Protein AF-A0AAV0T1F2-F1 (afdb_monomer_lite)

pLDDT: mean 70.3, std 18.31, range [29.25, 91.56]

Structure (mmCIF, N/CA/C/O backbone):
data_AF-A0AAV0T1F2-F1
#
_entry.id   AF-A0AAV0T1F2-F1
#
loop_
_atom_site.group_PDB
_atom_site.id
_atom_site.type_symbol
_atom_site.label_atom_id
_atom_site.label_alt_id
_atom_site.label_comp_id
_atom_site.label_asym_id
_atom_site.label_entity_id
_atom_site.label_seq_id
_atom_site.pdbx_PDB_ins_code
_atom_site.Cartn_x
_atom_site.Cartn_y
_atom_site.Cartn_z
_atom_site.occupancy
_atom_site.B_iso_or_equiv
_atom_site.auth_seq_id
_atom_site.auth_comp_id
_atom_site.auth_asym_id
_atom_site.auth_atom_id
_atom_site.pdbx_PDB_model_num
ATOM 1 N N . MET A 1 1 ? -21.526 0.957 4.412 1.00 55.22 1 MET A N 1
ATOM 2 C CA . MET A 1 1 ? -20.077 1.252 4.482 1.00 55.22 1 MET A CA 1
ATOM 3 C C . MET A 1 1 ? -19.274 0.129 3.815 1.00 55.22 1 MET A C 1
ATOM 5 O O . MET A 1 1 ? -18.728 -0.719 4.506 1.00 55.22 1 MET A O 1
ATOM 9 N N . LYS A 1 2 ? -19.282 0.021 2.478 1.00 59.75 2 LYS A N 1
ATOM 10 C CA . LYS A 1 2 ? -18.373 -0.882 1.730 1.00 59.75 2 LYS A CA 1
ATOM 11 C C . LYS A 1 2 ? -17.205 -0.137 1.063 1.00 59.75 2 LYS A C 1
ATOM 13 O O . LYS A 1 2 ? -16.173 -0.737 0.809 1.00 59.75 2 LYS A O 1
ATOM 18 N N . ARG A 1 3 ? -17.336 1.191 0.946 1.00 77.19 3 ARG A N 1
ATOM 19 C CA . ARG A 1 3 ? -16.407 2.074 0.235 1.00 77.19 3 ARG A CA 1
ATOM 20 C C . ARG A 1 3 ? -14.944 1.951 0.659 1.00 77.19 3 ARG A C 1
ATOM 22 O O . ARG A 1 3 ? -14.105 1.937 -0.216 1.00 77.19 3 ARG A O 1
ATOM 29 N N . VAL A 1 4 ? -14.627 1.851 1.955 1.00 84.38 4 VAL A N 1
ATOM 30 C CA . VAL A 1 4 ? -13.216 1.817 2.403 1.00 84.38 4 VAL A CA 1
ATOM 31 C C . VAL A 1 4 ? -12.512 0.526 1.991 1.00 84.38 4 VAL A C 1
ATOM 33 O O . VAL A 1 4 ? -11.367 0.573 1.574 1.00 84.38 4 VAL A O 1
ATOM 36 N N . ILE A 1 5 ? -13.188 -0.620 2.097 1.00 86.00 5 ILE A N 1
ATOM 37 C CA . ILE A 1 5 ? -12.579 -1.9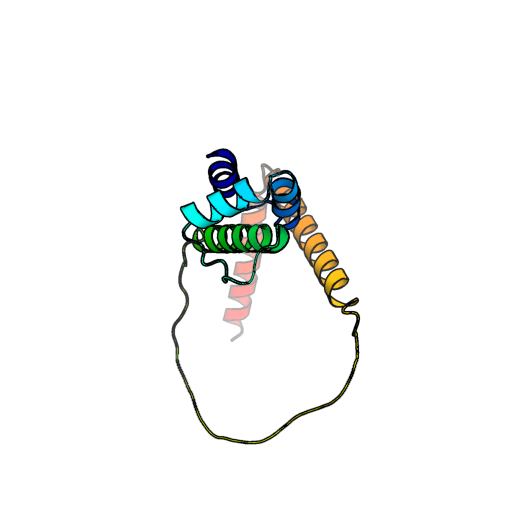21 1.784 1.00 86.00 5 ILE A CA 1
ATOM 38 C C . ILE A 1 5 ? -12.396 -2.054 0.276 1.00 86.00 5 ILE A C 1
ATOM 40 O O . ILE A 1 5 ? -11.291 -2.324 -0.170 1.00 86.00 5 ILE A O 1
ATOM 44 N N . GLU A 1 6 ? -13.455 -1.768 -0.488 1.00 86.00 6 GLU A N 1
ATOM 45 C CA . GLU A 1 6 ? -13.409 -1.754 -1.956 1.00 86.00 6 GLU A CA 1
ATOM 46 C C . GLU A 1 6 ? -12.335 -0.786 -2.459 1.00 86.00 6 GLU A C 1
ATOM 48 O O . GLU A 1 6 ? -11.617 -1.096 -3.399 1.00 86.00 6 GLU A O 1
ATOM 53 N N . PHE A 1 7 ? -12.188 0.368 -1.805 1.00 86.88 7 PHE A N 1
ATOM 54 C CA . PHE A 1 7 ? -11.160 1.343 -2.136 1.00 86.88 7 PHE A CA 1
ATOM 55 C C . PHE A 1 7 ? -9.747 0.822 -1.862 1.00 86.88 7 PHE A C 1
ATOM 57 O O . PHE A 1 7 ? -8.894 0.969 -2.723 1.00 86.88 7 PHE A O 1
ATOM 64 N N . VAL A 1 8 ? -9.499 0.201 -0.703 1.00 86.81 8 VAL A N 1
ATOM 65 C CA . VAL A 1 8 ? -8.184 -0.372 -0.370 1.00 86.81 8 VAL A CA 1
ATOM 66 C C . VAL A 1 8 ? -7.833 -1.528 -1.314 1.00 86.81 8 VAL A C 1
ATOM 68 O O . VAL A 1 8 ? -6.699 -1.607 -1.762 1.00 86.81 8 VAL A O 1
ATOM 71 N N . GLU A 1 9 ? -8.789 -2.393 -1.658 1.00 84.75 9 GLU A N 1
ATOM 72 C CA . GLU A 1 9 ? -8.572 -3.517 -2.584 1.00 84.75 9 GLU A CA 1
ATOM 73 C C . GLU A 1 9 ? -8.399 -3.070 -4.045 1.00 84.75 9 GLU A C 1
ATOM 75 O O . GLU A 1 9 ? -7.627 -3.675 -4.782 1.00 84.75 9 GLU A O 1
ATOM 80 N N . ALA A 1 10 ? -9.096 -2.011 -4.467 1.00 85.56 10 ALA A N 1
ATOM 81 C CA . ALA A 1 10 ? -8.975 -1.442 -5.810 1.00 85.56 10 ALA A CA 1
ATOM 82 C C . ALA A 1 10 ? -7.811 -0.446 -5.949 1.00 85.56 10 ALA A C 1
ATOM 84 O O . ALA A 1 10 ? -7.585 0.076 -7.043 1.00 85.56 10 ALA A O 1
ATOM 85 N N . PHE A 1 11 ? -7.100 -0.137 -4.859 1.00 84.44 11 PHE A N 1
ATOM 86 C CA . PHE A 1 11 ? -6.020 0.840 -4.886 1.00 84.44 11 PHE A CA 1
ATOM 87 C C . PHE A 1 11 ? -4.797 0.257 -5.612 1.00 84.44 11 PHE A C 1
ATOM 89 O O . PHE A 1 11 ? -4.328 -0.819 -5.224 1.00 84.44 11 PHE A O 1
ATOM 96 N N . PRO A 1 12 ? -4.269 0.943 -6.643 1.00 80.69 12 PRO A N 1
ATOM 97 C CA . PRO A 1 12 ? -3.245 0.384 -7.519 1.00 80.69 12 PRO A CA 1
ATOM 98 C C . PRO A 1 12 ? -1.955 0.072 -6.751 1.00 80.69 12 PRO A C 1
ATOM 100 O O . PRO A 1 12 ? -1.502 0.925 -5.988 1.00 80.69 12 PRO A O 1
ATOM 103 N N . PRO A 1 13 ? -1.338 -1.106 -6.959 1.00 76.94 13 PRO A N 1
ATOM 104 C CA . PRO A 1 13 ? -0.163 -1.545 -6.208 1.00 76.94 13 PRO A CA 1
ATOM 105 C C . PRO A 1 13 ? 1.086 -0.698 -6.487 1.00 76.94 13 PRO A C 1
ATOM 107 O O . PRO A 1 13 ? 1.991 -0.683 -5.656 1.00 76.94 13 PRO A O 1
ATOM 110 N N . GLU A 1 14 ? 1.139 0.024 -7.615 1.00 74.38 14 GLU A N 1
ATOM 111 C CA . GLU A 1 14 ? 2.209 0.9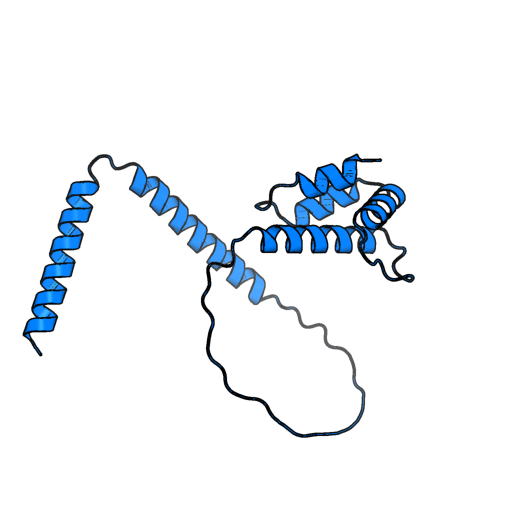87 -7.911 1.00 74.38 14 GLU A CA 1
ATOM 112 C C . GLU A 1 14 ? 2.092 2.309 -7.138 1.00 74.38 14 GLU A C 1
ATOM 114 O O . GLU A 1 14 ? 3.024 3.113 -7.167 1.00 74.38 14 GLU A O 1
ATOM 119 N N . ALA A 1 15 ? 0.957 2.583 -6.490 1.00 80.25 15 ALA A N 1
ATOM 120 C CA . ALA A 1 15 ? 0.754 3.848 -5.797 1.00 80.25 15 ALA A CA 1
ATOM 121 C C . ALA A 1 15 ? 1.459 3.904 -4.435 1.00 80.25 15 ALA A C 1
ATOM 123 O O . ALA A 1 15 ? 1.757 2.895 -3.802 1.00 80.25 15 ALA A O 1
ATOM 124 N N . ASP A 1 16 ? 1.699 5.121 -3.950 1.00 84.44 16 ASP A N 1
ATOM 125 C CA . ASP A 1 16 ? 2.396 5.326 -2.688 1.00 84.44 16 ASP A CA 1
ATOM 126 C C . ASP A 1 16 ? 1.503 5.061 -1.471 1.00 84.44 16 ASP A C 1
ATOM 128 O O . ASP A 1 16 ? 0.371 5.544 -1.362 1.00 84.44 16 ASP A O 1
ATOM 132 N N . ALA A 1 17 ? 2.082 4.414 -0.457 1.00 86.44 17 ALA A N 1
ATOM 133 C CA . ALA A 1 17 ? 1.467 4.268 0.863 1.00 86.44 17 ALA A CA 1
ATOM 134 C C . ALA A 1 17 ? 1.111 5.628 1.504 1.00 86.44 17 ALA A C 1
ATOM 136 O O . ALA A 1 17 ? 0.194 5.721 2.323 1.00 86.44 17 ALA A O 1
ATOM 137 N N . ILE A 1 18 ? 1.831 6.692 1.129 1.00 87.56 18 ILE A N 1
ATOM 138 C CA . ILE A 1 18 ? 1.568 8.069 1.563 1.00 87.56 18 ILE A CA 1
ATOM 139 C C . ILE A 1 18 ? 0.243 8.574 0.983 1.00 87.56 18 ILE A C 1
ATOM 141 O O . ILE A 1 18 ? -0.555 9.161 1.716 1.00 87.56 18 ILE A O 1
ATOM 145 N N . GLU A 1 19 ? -0.019 8.303 -0.295 1.00 89.31 19 GLU A N 1
ATOM 146 C CA . GLU A 1 19 ? -1.264 8.693 -0.958 1.00 89.31 19 GLU A CA 1
ATOM 147 C C . GLU A 1 19 ? -2.442 7.902 -0.382 1.00 89.31 19 GLU A C 1
ATOM 149 O O . GLU A 1 19 ? -3.447 8.486 0.027 1.00 89.31 19 GLU A O 1
ATOM 154 N N . LEU A 1 20 ? -2.278 6.586 -0.203 1.00 88.94 20 LEU A N 1
ATOM 155 C CA . LEU A 1 20 ? -3.283 5.746 0.452 1.00 88.94 20 LEU A CA 1
ATOM 156 C C . LEU A 1 20 ? -3.619 6.262 1.860 1.00 88.94 20 LEU A C 1
ATOM 158 O O . LEU A 1 20 ? -4.788 6.368 2.231 1.00 88.94 20 LEU A O 1
ATOM 162 N N . LYS A 1 21 ? -2.607 6.658 2.642 1.00 91.56 21 LYS A N 1
ATOM 163 C CA . LYS A 1 21 ? -2.800 7.285 3.958 1.00 91.56 21 LYS A CA 1
ATOM 164 C C . LYS A 1 21 ? -3.605 8.575 3.863 1.00 91.56 21 LYS A C 1
ATOM 166 O O . LYS A 1 21 ? -4.488 8.799 4.694 1.00 91.56 21 LYS A O 1
ATOM 171 N N . HIS A 1 22 ? -3.283 9.428 2.893 1.00 90.12 22 HIS A N 1
ATOM 172 C CA . HIS A 1 22 ? -3.970 10.695 2.692 1.00 90.12 22 HIS A CA 1
ATOM 173 C C . HIS A 1 22 ? -5.451 10.462 2.378 1.00 90.12 22 HIS A C 1
ATOM 175 O O . HIS A 1 22 ? -6.318 11.044 3.030 1.00 90.12 22 HIS A O 1
ATOM 181 N N . GLN A 1 23 ? -5.760 9.516 1.493 1.00 89.69 23 GLN A N 1
ATOM 182 C CA . GLN A 1 23 ? -7.141 9.183 1.146 1.00 89.69 23 GLN A CA 1
ATOM 183 C C . GLN A 1 23 ? -7.889 8.498 2.299 1.00 89.69 23 GLN A C 1
ATOM 185 O O . GLN A 1 23 ? -9.027 8.859 2.600 1.00 89.69 23 GLN A O 1
ATOM 190 N N . LEU A 1 24 ? -7.237 7.602 3.049 1.00 90.00 24 LEU A N 1
ATOM 191 C CA . LEU A 1 24 ? -7.806 7.018 4.270 1.00 90.00 24 LEU A CA 1
ATOM 192 C C . LEU A 1 24 ? -8.070 8.070 5.360 1.00 90.00 24 LEU A C 1
ATOM 194 O O . LEU A 1 24 ? -8.987 7.919 6.171 1.00 90.00 24 LEU A O 1
ATOM 198 N N . SER A 1 25 ? -7.318 9.174 5.361 1.00 89.81 25 SER A N 1
ATOM 199 C CA . SER A 1 25 ? -7.552 10.293 6.272 1.00 89.81 25 SER A CA 1
ATOM 200 C C . SER A 1 25 ? -8.847 11.060 5.975 1.00 89.81 25 SER A C 1
ATOM 202 O O . SER A 1 25 ? -9.370 11.704 6.884 1.00 89.81 25 SER A O 1
ATOM 204 N N . ALA A 1 26 ? -9.427 10.936 4.777 1.00 90.25 26 ALA A N 1
ATOM 205 C CA . ALA A 1 26 ? -10.728 11.525 4.456 1.00 90.25 26 ALA A CA 1
ATOM 206 C C . ALA A 1 26 ? -11.906 10.757 5.093 1.00 90.25 26 ALA A C 1
ATOM 208 O O . ALA A 1 26 ? -12.983 11.320 5.285 1.00 90.25 26 ALA A O 1
ATOM 209 N N . PHE A 1 27 ? -11.711 9.489 5.471 1.00 89.56 27 PHE A N 1
ATOM 210 C CA . PHE A 1 27 ? -12.764 8.661 6.063 1.00 89.56 27 PHE A CA 1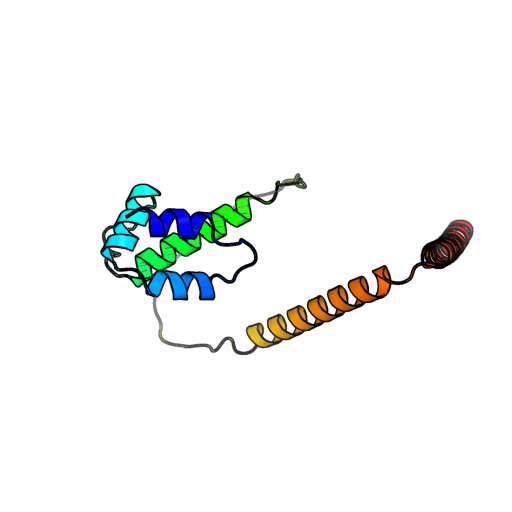
ATOM 211 C C . PHE A 1 27 ? -12.926 8.888 7.567 1.00 89.56 27 PHE A C 1
ATOM 213 O O . PHE A 1 27 ? -12.013 9.332 8.276 1.00 89.56 27 PHE A O 1
ATOM 220 N N . THR A 1 28 ? -14.115 8.580 8.086 1.00 90.50 28 THR A N 1
ATOM 221 C CA . THR A 1 28 ? -14.367 8.670 9.526 1.00 90.50 28 THR A CA 1
ATOM 222 C C . THR A 1 28 ? -13.668 7.531 10.265 1.00 90.50 28 THR A C 1
ATOM 224 O O . THR A 1 28 ? -13.378 6.473 9.707 1.00 90.50 28 THR A O 1
ATOM 227 N N . ARG A 1 29 ? -13.396 7.731 11.558 1.00 88.88 29 ARG A N 1
ATOM 228 C CA . ARG A 1 29 ? -12.829 6.671 12.402 1.00 88.88 29 ARG A CA 1
ATOM 229 C C . ARG A 1 29 ? -13.723 5.426 12.409 1.00 88.88 29 ARG A C 1
ATOM 231 O O . ARG A 1 29 ? -13.204 4.316 12.399 1.00 88.88 29 ARG A O 1
ATOM 238 N N . ASP A 1 30 ? -15.041 5.605 12.424 1.00 87.75 30 ASP A N 1
ATOM 239 C CA . ASP A 1 30 ? -15.997 4.498 12.450 1.00 87.75 30 ASP A CA 1
ATOM 240 C C . ASP A 1 30 ? -16.003 3.710 11.135 1.00 87.75 30 ASP A C 1
ATOM 242 O O . ASP A 1 30 ? -16.032 2.480 11.174 1.00 87.75 30 ASP A O 1
ATOM 246 N N . ASP A 1 31 ? -15.852 4.383 9.987 1.00 89.69 31 ASP A N 1
ATOM 247 C CA . ASP A 1 31 ? -15.665 3.712 8.694 1.00 89.69 31 ASP A CA 1
ATOM 248 C C . ASP A 1 31 ? -14.379 2.872 8.674 1.00 89.69 31 ASP A C 1
ATOM 250 O O . ASP A 1 31 ? -14.392 1.720 8.239 1.00 89.69 31 ASP A O 1
ATOM 254 N N . LEU A 1 32 ? -13.275 3.427 9.187 1.00 89.75 32 LEU A N 1
ATOM 255 C CA . LEU A 1 32 ? -11.982 2.739 9.262 1.00 89.75 32 LEU A CA 1
ATOM 256 C C . LEU A 1 32 ? -12.038 1.540 10.220 1.00 89.75 32 LEU A C 1
ATOM 258 O O . LEU A 1 32 ? -11.571 0.454 9.887 1.00 89.75 32 LEU A O 1
ATOM 262 N N . ARG A 1 33 ? -12.681 1.691 11.384 1.00 88.38 33 ARG A N 1
ATOM 263 C CA . ARG A 1 33 ? -12.895 0.595 12.339 1.00 88.38 33 ARG A CA 1
ATOM 264 C C . ARG A 1 33 ? -13.763 -0.511 11.741 1.00 88.38 33 ARG A C 1
ATOM 266 O O . ARG A 1 33 ? -13.456 -1.693 11.917 1.00 88.38 33 ARG A O 1
ATOM 273 N N . ALA A 1 34 ? -14.834 -0.146 11.035 1.00 87.94 34 ALA A N 1
ATOM 274 C CA . ALA A 1 34 ? -15.695 -1.098 10.342 1.00 87.94 34 ALA A CA 1
ATOM 275 C C . ALA A 1 34 ? -14.930 -1.844 9.237 1.00 87.94 34 ALA A C 1
ATOM 277 O O . ALA A 1 34 ? -15.123 -3.050 9.075 1.00 87.94 34 ALA A O 1
ATOM 278 N N . ALA A 1 35 ? -14.034 -1.155 8.523 1.00 89.31 35 ALA A N 1
ATOM 279 C CA . ALA A 1 35 ? -13.154 -1.763 7.531 1.00 89.31 35 ALA A CA 1
ATOM 280 C C . ALA A 1 35 ? -12.189 -2.774 8.166 1.00 89.31 35 ALA A C 1
ATOM 282 O O . ALA A 1 35 ? -12.190 -3.936 7.761 1.00 89.31 35 ALA A O 1
ATOM 283 N N . CYS A 1 36 ? -11.458 -2.389 9.220 1.00 88.06 36 CYS A N 1
ATOM 284 C CA . CYS A 1 36 ? -10.553 -3.298 9.933 1.00 88.06 36 CYS A CA 1
ATOM 285 C C . CYS A 1 36 ? -11.283 -4.528 10.491 1.00 88.06 36 CYS A C 1
ATOM 287 O O . CYS A 1 36 ? -10.786 -5.646 10.380 1.00 88.06 36 CYS A O 1
ATOM 289 N N . SER A 1 37 ? -12.488 -4.336 11.040 1.00 87.06 37 SER A N 1
ATOM 290 C CA . SER A 1 37 ? -13.300 -5.431 11.591 1.00 87.06 37 SER A CA 1
ATOM 291 C C . SER A 1 37 ? -13.719 -6.436 10.515 1.00 87.06 37 SER A C 1
ATOM 293 O O . SER A 1 37 ? -13.730 -7.641 10.754 1.00 87.06 37 SER A O 1
ATOM 295 N N . ARG A 1 38 ? -14.052 -5.957 9.311 1.00 86.75 38 ARG A N 1
ATOM 296 C CA . ARG A 1 38 ? -14.446 -6.810 8.180 1.00 86.75 38 ARG A CA 1
ATOM 297 C C . ARG A 1 38 ? -13.269 -7.532 7.540 1.00 86.75 38 ARG A C 1
ATOM 299 O O . ARG A 1 38 ? -13.413 -8.695 7.183 1.00 86.75 38 ARG A O 1
ATOM 306 N N . LEU A 1 39 ? -12.120 -6.866 7.457 1.00 84.81 39 LEU A N 1
ATOM 307 C CA . LEU A 1 39 ? -10.859 -7.456 7.007 1.00 84.81 39 LEU A CA 1
ATOM 308 C C . LEU A 1 39 ? -10.223 -8.378 8.065 1.00 84.81 39 LEU A C 1
ATOM 310 O O . LEU A 1 39 ? -9.165 -8.947 7.823 1.00 84.81 39 LEU A O 1
ATOM 314 N N . LYS A 1 40 ? -10.867 -8.544 9.234 1.00 83.25 40 LYS A N 1
ATOM 315 C CA . LYS A 1 40 ? -10.376 -9.334 10.375 1.00 83.25 40 LYS A CA 1
ATOM 316 C C . LYS A 1 40 ? -8.950 -8.949 10.793 1.00 83.25 40 LYS A C 1
ATOM 318 O O . LYS A 1 40 ? -8.170 -9.797 11.220 1.00 83.25 40 LYS A O 1
ATOM 323 N N . LEU A 1 41 ? -8.614 -7.665 10.678 1.00 83.06 41 LEU A N 1
ATOM 324 C CA . LEU A 1 41 ? -7.317 -7.144 11.093 1.00 83.06 41 LEU A CA 1
ATOM 325 C C . LEU A 1 41 ? -7.318 -6.975 12.613 1.00 83.06 41 LEU A C 1
ATOM 327 O O . LEU A 1 41 ? -8.183 -6.291 13.165 1.00 83.06 41 LEU A O 1
ATOM 331 N N . SER A 1 42 ? -6.350 -7.593 13.288 1.00 72.88 42 SER A N 1
ATOM 332 C CA . SER A 1 42 ? -6.194 -7.482 14.740 1.00 72.88 42 SER A CA 1
ATOM 333 C C . SER A 1 42 ? -5.696 -6.090 15.112 1.00 72.88 42 SER A C 1
ATOM 335 O O . SER A 1 42 ? -4.496 -5.835 15.186 1.00 72.88 42 SER A O 1
ATOM 337 N N . VAL A 1 43 ? -6.629 -5.179 15.364 1.00 71.56 43 VAL A N 1
ATOM 338 C CA . VAL A 1 43 ? -6.330 -3.899 16.006 1.00 71.56 43 VAL A CA 1
ATOM 339 C C . VAL A 1 43 ? -6.224 -4.167 17.505 1.00 71.56 43 VAL A C 1
ATOM 341 O O . VAL A 1 43 ? -7.170 -4.674 18.107 1.00 71.56 43 VAL A O 1
ATOM 344 N N . ARG A 1 44 ? -5.065 -3.881 18.113 1.00 71.00 44 ARG A N 1
ATOM 345 C CA . ARG A 1 44 ? -4.879 -4.060 19.564 1.00 71.00 44 ARG A CA 1
ATOM 346 C C . ARG A 1 44 ? -5.921 -3.231 20.323 1.00 71.00 44 ARG A C 1
ATOM 348 O O . ARG A 1 44 ? -6.182 -2.093 19.951 1.00 71.00 44 ARG A O 1
ATOM 355 N N . ASP A 1 45 ? -6.445 -3.748 21.433 1.00 59.91 45 ASP A N 1
ATOM 356 C CA . ASP A 1 45 ? -7.538 -3.129 22.216 1.00 59.91 45 ASP A CA 1
ATOM 357 C C . ASP A 1 45 ? -7.212 -1.721 22.791 1.00 59.91 45 ASP A C 1
ATOM 359 O O . ASP A 1 45 ? -8.086 -0.976 23.239 1.00 59.91 45 ASP A O 1
ATOM 363 N N . GLY A 1 46 ? -5.943 -1.302 22.728 1.00 65.38 46 GLY A N 1
ATOM 364 C CA . GLY A 1 46 ? -5.483 0.053 23.066 1.00 65.38 46 GLY A CA 1
ATOM 365 C C . GLY A 1 46 ? -5.420 1.041 21.892 1.00 65.38 46 GLY A C 1
ATOM 366 O O . GLY A 1 46 ? -5.295 2.244 22.116 1.00 65.38 46 GLY A O 1
ATOM 367 N N . GLN A 1 47 ? -5.524 0.573 20.647 1.00 65.56 47 GLN A N 1
ATOM 368 C CA . GLN A 1 47 ? -5.411 1.389 19.438 1.00 65.56 47 GLN A CA 1
ATOM 369 C C . GLN A 1 47 ? -6.775 1.961 19.044 1.00 65.56 47 GLN A C 1
ATOM 371 O O . GLN A 1 47 ? -7.519 1.414 18.233 1.00 65.56 47 GLN A O 1
ATOM 376 N N . LYS A 1 48 ? -7.125 3.079 19.684 1.00 75.19 48 LYS A N 1
ATOM 377 C CA . LYS A 1 48 ? -8.413 3.776 19.505 1.00 75.19 48 LYS A CA 1
ATOM 378 C C . LYS A 1 48 ? -8.311 4.957 18.541 1.00 75.19 48 LYS A C 1
ATOM 380 O O . LYS A 1 48 ? -9.321 5.611 18.257 1.00 75.19 48 LYS A O 1
ATOM 385 N N . ASN A 1 49 ? -7.103 5.254 18.066 1.00 85.81 49 ASN A N 1
ATOM 386 C CA . ASN A 1 49 ? -6.846 6.436 17.266 1.00 85.81 49 ASN A CA 1
ATOM 387 C C . ASN A 1 49 ? -7.098 6.143 15.796 1.00 85.81 49 ASN A C 1
ATOM 389 O O . ASN A 1 49 ? -6.796 5.069 15.283 1.00 85.81 49 ASN A O 1
ATOM 393 N N . LYS A 1 50 ? -7.599 7.154 15.089 1.00 88.12 50 LYS A N 1
ATOM 394 C CA . LYS A 1 50 ? -7.806 7.092 13.642 1.00 88.12 50 LYS A CA 1
ATOM 395 C C . LYS A 1 50 ? -6.529 6.669 12.904 1.00 88.12 50 LYS A C 1
ATOM 397 O O . LYS A 1 50 ? -6.589 5.818 12.026 1.00 88.12 50 LYS A O 1
ATOM 402 N N . SER A 1 51 ? -5.383 7.213 13.310 1.00 87.75 51 SER A N 1
ATOM 403 C CA . SER A 1 51 ? -4.075 6.908 12.726 1.00 87.75 51 SER A CA 1
ATOM 404 C C . SER A 1 51 ? -3.676 5.438 12.855 1.00 87.75 51 SER A C 1
ATOM 406 O O . SER A 1 51 ? -3.064 4.911 11.933 1.00 87.75 51 SER A O 1
ATOM 408 N N . ASP A 1 52 ? -4.050 4.771 13.951 1.00 89.00 52 ASP A N 1
ATOM 409 C CA . ASP A 1 52 ? -3.756 3.349 14.146 1.00 89.00 52 ASP A CA 1
ATOM 410 C C . ASP A 1 52 ? -4.531 2.489 13.142 1.00 89.00 52 ASP A C 1
ATOM 412 O O . ASP A 1 52 ? -3.955 1.621 12.490 1.00 89.00 52 ASP A O 1
ATOM 416 N N . PHE A 1 53 ? -5.826 2.776 12.953 1.00 89.12 53 PHE A N 1
ATOM 417 C CA . PHE A 1 53 ? -6.640 2.081 11.951 1.00 89.12 53 PHE A CA 1
ATOM 418 C C . PHE A 1 53 ? -6.101 2.297 10.535 1.00 89.12 53 PHE A C 1
ATOM 420 O O . PHE A 1 53 ? -6.026 1.352 9.753 1.00 89.12 53 PHE A O 1
ATOM 427 N N . ILE A 1 54 ? -5.685 3.526 10.216 1.00 91.12 54 ILE A N 1
ATOM 428 C CA . ILE A 1 54 ? -5.077 3.849 8.921 1.00 91.12 54 ILE A CA 1
ATOM 429 C C . ILE A 1 54 ? -3.778 3.059 8.726 1.00 91.12 54 ILE A C 1
ATOM 431 O O . ILE A 1 54 ? -3.586 2.460 7.673 1.00 91.12 54 ILE A O 1
ATOM 435 N N . TYR A 1 55 ? -2.907 3.011 9.737 1.00 90.25 55 TYR A N 1
ATOM 436 C CA . TYR A 1 55 ? -1.653 2.260 9.670 1.00 90.25 55 TYR A CA 1
ATOM 437 C C . TYR A 1 55 ? -1.889 0.766 9.421 1.00 90.25 55 TYR A C 1
ATOM 439 O O . TYR A 1 55 ? -1.253 0.175 8.551 1.00 90.25 55 TYR A O 1
ATOM 447 N N . VAL A 1 56 ? -2.846 0.172 10.138 1.00 91.19 56 VAL A N 1
ATOM 448 C CA . VAL A 1 56 ? -3.213 -1.241 9.983 1.00 91.19 56 VAL A CA 1
ATOM 449 C C . VAL A 1 56 ? -3.736 -1.534 8.571 1.00 91.19 56 VAL A C 1
ATOM 451 O O . VAL A 1 56 ? -3.337 -2.532 7.974 1.00 91.19 56 VAL A O 1
ATOM 454 N N . LEU A 1 57 ? -4.568 -0.655 8.005 1.00 90.00 57 LEU A N 1
ATOM 455 C CA . LEU A 1 57 ? -5.081 -0.805 6.636 1.00 90.00 57 LEU A CA 1
ATOM 456 C C . LEU A 1 57 ? -3.978 -0.684 5.576 1.00 90.00 57 LEU A C 1
ATOM 458 O O . LEU A 1 57 ? -3.944 -1.483 4.645 1.00 90.00 57 LEU A O 1
ATOM 462 N N . ILE A 1 58 ? -3.056 0.270 5.731 1.00 91.31 58 ILE A N 1
ATOM 463 C CA . ILE A 1 58 ? -1.913 0.432 4.819 1.00 91.31 58 ILE A CA 1
ATOM 464 C C . ILE A 1 58 ? -0.996 -0.788 4.887 1.00 91.31 58 ILE A C 1
ATOM 466 O O . ILE A 1 58 ? -0.578 -1.301 3.856 1.00 91.31 58 ILE A O 1
ATOM 470 N N . SER A 1 59 ? -0.697 -1.273 6.095 1.00 88.88 59 SER A N 1
ATOM 471 C CA . SER A 1 59 ? 0.160 -2.444 6.286 1.00 88.88 59 SER A CA 1
ATOM 472 C C . SER A 1 59 ? -0.464 -3.707 5.686 1.00 88.88 59 SER A C 1
ATOM 474 O O . SER A 1 59 ? 0.240 -4.502 5.063 1.00 88.88 59 SER A O 1
ATOM 476 N N . TYR A 1 60 ? -1.785 -3.866 5.807 1.00 89.69 60 TYR A N 1
ATOM 477 C CA . TYR A 1 60 ? -2.523 -4.940 5.147 1.00 89.69 60 TYR A CA 1
ATOM 478 C C . TYR A 1 60 ? -2.431 -4.856 3.618 1.00 89.69 60 TYR A C 1
ATOM 480 O O . TYR A 1 60 ? -2.132 -5.858 2.970 1.00 89.69 60 TYR A O 1
ATOM 488 N N . TRP A 1 61 ? -2.651 -3.672 3.048 1.00 89.81 61 TRP A N 1
ATOM 489 C CA . TRP A 1 61 ? -2.568 -3.441 1.606 1.00 89.81 61 TRP A CA 1
ATOM 490 C C . TRP A 1 61 ? -1.156 -3.698 1.059 1.00 89.81 61 TRP A C 1
ATOM 492 O O . TRP A 1 61 ? -0.993 -4.475 0.123 1.00 89.81 61 TRP A O 1
ATOM 502 N N . ASP A 1 62 ? -0.124 -3.157 1.711 1.00 87.38 62 ASP A N 1
ATOM 503 C CA . ASP A 1 62 ? 1.283 -3.359 1.340 1.00 87.38 62 ASP A CA 1
ATOM 504 C C . ASP A 1 62 ? 1.676 -4.845 1.395 1.00 87.38 62 ASP A C 1
ATOM 506 O O . ASP A 1 62 ? 2.320 -5.372 0.488 1.00 87.38 62 ASP A O 1
ATOM 510 N N . THR A 1 63 ? 1.215 -5.562 2.425 1.00 84.62 63 THR A N 1
ATOM 511 C CA . THR A 1 63 ? 1.438 -7.011 2.547 1.00 84.62 63 THR A CA 1
ATOM 512 C C . THR A 1 63 ? 0.690 -7.793 1.467 1.00 84.62 63 THR A C 1
ATOM 514 O O . THR A 1 63 ? 1.229 -8.759 0.925 1.00 84.62 63 THR A O 1
ATOM 517 N N . SER A 1 64 ? -0.535 -7.386 1.131 1.00 81.94 64 SER A N 1
ATOM 518 C CA . SER A 1 64 ? -1.351 -8.033 0.097 1.00 81.94 64 SER A CA 1
ATOM 519 C C . SER A 1 64 ? -0.738 -7.850 -1.293 1.00 81.94 64 SER A C 1
ATOM 521 O O . SER A 1 64 ? -0.642 -8.816 -2.044 1.00 81.94 64 SER A O 1
ATOM 523 N N . ASN A 1 65 ? -0.202 -6.665 -1.593 1.00 74.56 65 ASN A N 1
ATOM 524 C CA . ASN A 1 65 ? 0.492 -6.391 -2.854 1.00 74.56 65 ASN A CA 1
ATOM 525 C C . ASN A 1 65 ? 1.814 -7.147 -2.970 1.00 74.56 65 ASN A C 1
ATOM 527 O O . ASN A 1 65 ? 2.126 -7.705 -4.020 1.00 74.56 65 ASN A O 1
ATOM 531 N N . LYS A 1 66 ? 2.574 -7.245 -1.875 1.00 68.38 66 LYS A N 1
ATOM 532 C CA . LYS A 1 66 ? 3.809 -8.043 -1.836 1.00 68.38 66 LYS A CA 1
ATOM 533 C C . LYS A 1 66 ? 3.553 -9.544 -2.004 1.00 68.38 66 LYS A C 1
ATOM 535 O O . LYS A 1 66 ? 4.434 -10.248 -2.485 1.00 68.38 66 LYS A O 1
ATOM 540 N N . ASN A 1 67 ? 2.360 -10.031 -1.654 1.00 59.66 67 ASN A N 1
ATOM 541 C CA . ASN A 1 67 ? 1.952 -11.424 -1.868 1.00 59.66 67 ASN A CA 1
ATOM 542 C C . ASN A 1 67 ? 1.423 -11.714 -3.287 1.00 59.66 67 ASN A C 1
ATOM 544 O O . ASN A 1 67 ? 1.227 -12.881 -3.618 1.00 59.66 67 ASN A O 1
ATOM 548 N N . LEU A 1 68 ? 1.211 -10.696 -4.132 1.00 51.84 68 LEU A N 1
ATOM 549 C CA . LEU A 1 68 ? 0.809 -10.868 -5.537 1.00 51.84 68 LEU A CA 1
ATOM 550 C C . LEU A 1 68 ? 1.995 -11.004 -6.498 1.00 51.84 68 LEU A C 1
ATOM 552 O O . LEU A 1 68 ? 1.795 -11.306 -7.673 1.00 51.84 68 LEU A O 1
ATOM 556 N N . VAL A 1 69 ? 3.230 -10.854 -6.013 1.00 42.09 69 VAL A N 1
ATOM 557 C CA . VAL A 1 69 ? 4.404 -11.321 -6.751 1.00 42.09 69 VAL A CA 1
ATOM 558 C C . VAL A 1 69 ? 4.449 -12.842 -6.592 1.00 42.09 69 VAL A C 1
ATOM 560 O O . VAL A 1 69 ? 4.613 -13.318 -5.463 1.00 42.09 69 VAL A O 1
ATOM 563 N N . PRO A 1 70 ? 4.327 -13.643 -7.670 1.00 41.41 70 PRO A N 1
ATOM 564 C CA . PRO A 1 70 ? 4.653 -15.051 -7.585 1.00 41.41 70 PRO A CA 1
ATOM 565 C C . PRO A 1 70 ? 6.079 -15.136 -7.063 1.00 41.41 70 PRO A C 1
ATOM 567 O O . PRO A 1 70 ? 7.012 -14.615 -7.676 1.00 41.41 70 PRO A O 1
ATOM 570 N N . LYS A 1 71 ? 6.230 -15.794 -5.917 1.00 46.03 71 LYS A N 1
ATOM 571 C CA . LYS A 1 71 ? 7.487 -16.343 -5.429 1.00 46.03 71 LYS A CA 1
ATOM 572 C C . LYS A 1 71 ? 8.024 -17.294 -6.502 1.00 46.03 71 LYS A C 1
ATOM 574 O O . LYS A 1 71 ? 7.852 -18.504 -6.413 1.00 46.03 71 LYS A O 1
ATOM 579 N N . CYS A 1 72 ? 8.636 -16.744 -7.546 1.00 30.92 72 CYS A N 1
ATOM 580 C CA . CYS A 1 72 ? 9.466 -17.499 -8.457 1.00 30.92 72 CYS A CA 1
ATOM 581 C C . CYS A 1 72 ? 10.775 -17.722 -7.706 1.00 30.92 72 CYS A C 1
ATOM 583 O O . CYS A 1 72 ? 11.526 -16.794 -7.416 1.00 30.92 72 CYS A O 1
ATOM 585 N N . ALA A 1 73 ? 10.913 -18.960 -7.250 1.00 49.12 73 ALA A N 1
ATOM 586 C CA . ALA A 1 73 ? 11.925 -19.458 -6.346 1.00 49.12 73 ALA A CA 1
ATOM 587 C C . ALA A 1 73 ? 13.348 -18.989 -6.678 1.00 49.12 73 ALA A C 1
ATOM 589 O O . ALA A 1 73 ? 13.771 -19.030 -7.828 1.00 49.12 73 ALA A O 1
ATOM 590 N N . THR A 1 74 ? 14.126 -18.704 -5.635 1.00 35.78 74 THR A N 1
ATOM 591 C CA . THR A 1 74 ? 15.337 -19.487 -5.356 1.00 35.78 74 THR A CA 1
ATOM 592 C C . THR A 1 74 ? 15.642 -19.409 -3.861 1.00 35.78 74 THR A C 1
ATOM 594 O O . THR A 1 74 ? 16.086 -18.399 -3.326 1.00 35.78 74 THR A O 1
ATOM 597 N N . THR A 1 75 ? 15.371 -20.505 -3.168 1.00 45.66 75 THR A N 1
ATOM 598 C CA . THR A 1 75 ? 16.174 -20.966 -2.029 1.00 45.66 75 THR A CA 1
ATOM 599 C C . THR A 1 75 ? 16.217 -22.480 -2.199 1.00 45.66 75 THR A C 1
ATOM 601 O O . THR A 1 75 ? 15.170 -23.063 -2.494 1.00 45.66 75 THR A O 1
ATOM 604 N N . PRO A 1 76 ? 17.397 -23.113 -2.129 1.00 45.44 76 PRO A N 1
ATOM 605 C CA . PRO A 1 76 ? 17.805 -23.630 -0.822 1.00 45.44 76 PRO A CA 1
ATOM 606 C C . PRO A 1 76 ? 19.327 -23.648 -0.579 1.00 45.44 76 PRO A C 1
ATOM 608 O O . PRO A 1 76 ? 20.101 -23.883 -1.498 1.00 45.44 76 PRO A O 1
ATOM 611 N N . LEU A 1 77 ? 19.715 -23.423 0.678 1.00 39.28 77 LEU A N 1
ATOM 612 C CA . LEU A 1 77 ? 20.696 -24.161 1.504 1.00 39.28 77 LEU A CA 1
ATOM 613 C C . LEU A 1 77 ? 21.097 -23.205 2.646 1.00 39.28 77 LEU A C 1
ATOM 615 O O . LEU A 1 77 ? 21.590 -22.113 2.392 1.00 39.28 77 LEU A O 1
ATOM 619 N N . GLU A 1 78 ? 20.617 -23.405 3.872 1.00 37.34 78 GLU A N 1
ATOM 620 C CA . GLU A 1 78 ? 21.088 -24.390 4.865 1.00 37.34 78 GLU A CA 1
ATOM 621 C C . GLU A 1 78 ? 22.434 -24.004 5.508 1.00 37.34 78 GLU A C 1
ATOM 623 O O . GLU A 1 78 ? 23.383 -23.662 4.810 1.00 37.34 78 GLU A O 1
ATOM 628 N N . ALA A 1 79 ? 22.463 -24.151 6.843 1.00 32.53 79 ALA A N 1
ATOM 629 C CA . ALA A 1 79 ? 23.549 -23.979 7.818 1.00 32.53 79 ALA A CA 1
ATOM 630 C C . ALA A 1 79 ? 23.629 -22.570 8.445 1.00 32.53 79 ALA A C 1
ATOM 632 O O . ALA A 1 79 ? 23.731 -21.575 7.746 1.00 32.53 79 ALA A O 1
ATOM 633 N N . SER A 1 80 ? 23.630 -22.365 9.763 1.00 37.16 80 SER A N 1
ATOM 634 C CA . SER A 1 80 ? 23.528 -23.237 10.936 1.00 37.16 80 SER A CA 1
ATOM 635 C C . SER A 1 80 ? 23.341 -22.303 12.145 1.00 37.16 80 SER A C 1
ATOM 637 O O . SER A 1 80 ? 24.083 -21.336 12.288 1.00 37.16 80 SER A O 1
ATOM 639 N N . GLU A 1 81 ? 22.377 -22.580 13.015 1.00 42.72 81 GLU A N 1
ATOM 640 C CA . GLU A 1 81 ? 22.365 -22.143 14.427 1.00 42.72 81 GLU A CA 1
ATOM 641 C C . GLU A 1 81 ? 23.249 -23.104 15.271 1.00 42.72 81 GLU A C 1
ATOM 643 O O . GLU A 1 81 ? 23.624 -24.150 14.723 1.00 42.72 81 GLU A O 1
ATOM 648 N N . PRO A 1 82 ? 23.482 -22.935 16.602 1.00 63.94 82 PRO A N 1
ATOM 649 C CA . PRO A 1 82 ? 23.579 -21.768 17.530 1.00 63.94 82 PRO A CA 1
ATOM 650 C C . PRO A 1 82 ? 24.808 -21.977 18.508 1.00 63.94 82 PRO A C 1
ATOM 652 O O . PRO A 1 82 ? 25.766 -22.585 18.027 1.00 63.94 82 PRO A O 1
ATOM 655 N N . PRO A 1 83 ? 24.876 -21.659 19.845 1.00 60.53 83 PRO A N 1
ATOM 656 C CA . PRO A 1 83 ? 24.101 -20.804 20.794 1.00 60.53 83 PRO A CA 1
ATOM 657 C C . PRO A 1 83 ? 24.952 -19.990 21.845 1.00 60.53 83 PRO A C 1
ATOM 659 O O . PRO A 1 83 ? 26.175 -20.013 21.796 1.00 60.53 83 PRO A O 1
ATOM 662 N N . VAL A 1 84 ? 24.256 -19.396 22.848 1.00 42.22 84 VAL A N 1
ATOM 663 C CA . VAL A 1 84 ? 24.625 -18.978 24.249 1.00 42.22 84 VAL A CA 1
ATOM 664 C C . VAL A 1 84 ? 25.071 -17.517 24.499 1.00 42.22 84 VAL A C 1
ATOM 666 O O . VAL A 1 84 ? 25.869 -16.992 23.740 1.00 42.22 84 VAL A O 1
ATOM 669 N N . GLU A 1 85 ? 24.713 -16.778 25.564 1.00 42.72 85 GLU A N 1
ATOM 670 C CA . GLU A 1 85 ? 23.664 -16.768 26.612 1.00 42.72 85 GLU A CA 1
ATOM 671 C C . GLU A 1 85 ? 23.861 -15.462 27.447 1.00 42.72 85 GLU A C 1
ATOM 673 O O . GLU A 1 85 ? 24.978 -14.964 27.538 1.00 42.72 85 GLU A O 1
ATOM 678 N N . ALA A 1 86 ? 22.784 -14.964 28.075 1.00 41.00 86 ALA A N 1
ATOM 679 C CA . ALA A 1 86 ? 22.706 -14.147 29.308 1.00 41.00 86 ALA A CA 1
ATOM 680 C C . ALA A 1 86 ? 23.329 -12.727 29.431 1.00 41.00 86 ALA A C 1
ATOM 682 O O . ALA A 1 86 ? 24.539 -12.541 29.421 1.00 41.00 86 ALA A O 1
ATOM 683 N N . GLY A 1 87 ? 22.475 -11.765 29.838 1.00 34.72 87 GLY A N 1
ATOM 684 C CA . GLY A 1 87 ? 22.763 -10.947 31.032 1.00 34.72 87 GLY A CA 1
ATOM 685 C C . GLY A 1 87 ? 22.590 -9.414 30.972 1.00 34.72 87 GLY A C 1
ATOM 686 O O . GLY A 1 87 ? 23.501 -8.720 30.553 1.00 34.72 87 GLY A O 1
ATOM 687 N N . ILE A 1 88 ? 21.494 -8.924 31.579 1.00 43.81 88 ILE A N 1
ATOM 688 C CA . ILE A 1 88 ? 21.451 -7.812 32.569 1.00 43.81 88 ILE A CA 1
ATOM 689 C C . ILE A 1 88 ? 21.477 -6.330 32.084 1.00 43.81 88 ILE A C 1
ATOM 691 O O . ILE A 1 88 ? 22.509 -5.762 31.760 1.00 43.81 88 ILE A O 1
ATOM 695 N N . GLU A 1 89 ? 20.282 -5.723 32.192 1.00 41.53 89 GLU A N 1
ATOM 696 C CA . GLU A 1 89 ? 19.909 -4.423 32.812 1.00 41.53 89 GLU A CA 1
ATOM 697 C C . GLU A 1 89 ? 20.238 -3.035 32.187 1.00 41.53 89 GLU A C 1
ATOM 699 O O . GLU A 1 89 ? 21.311 -2.748 31.677 1.00 41.53 89 GLU A O 1
ATOM 704 N N . GLN A 1 90 ? 19.201 -2.181 32.272 1.00 41.22 90 GLN A N 1
ATOM 705 C CA . GLN A 1 90 ? 19.019 -0.739 31.972 1.00 41.22 90 GLN A CA 1
ATOM 706 C C . GLN A 1 90 ? 20.061 0.220 32.612 1.00 41.22 90 GLN A C 1
ATOM 708 O O . GLN A 1 90 ? 20.872 -0.258 33.400 1.00 41.22 90 GLN A O 1
ATOM 713 N N . PRO A 1 91 ? 19.954 1.579 32.516 1.00 56.22 91 PRO A N 1
ATOM 714 C CA . PRO A 1 91 ? 19.274 2.514 31.578 1.00 56.22 91 PRO A CA 1
ATOM 715 C C . PRO A 1 91 ? 20.220 3.642 31.073 1.00 56.22 91 P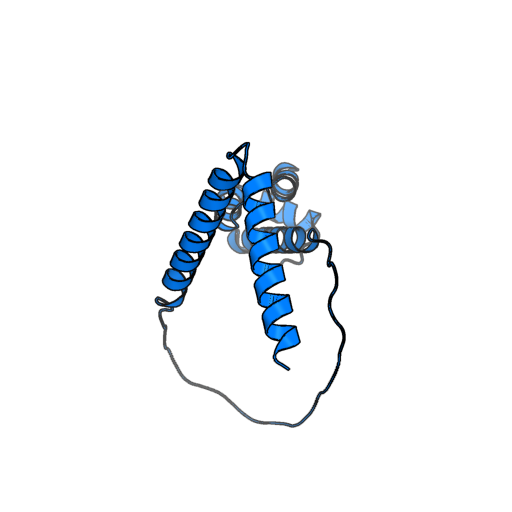RO A C 1
ATOM 717 O O . PRO A 1 91 ? 21.206 3.916 31.745 1.00 56.22 91 PRO A O 1
ATOM 720 N N . PHE A 1 92 ? 19.901 4.380 29.989 1.00 29.25 92 PHE A N 1
ATOM 721 C CA . PHE A 1 92 ? 20.291 5.809 29.844 1.00 29.25 92 PHE A CA 1
ATOM 722 C C . PHE A 1 92 ? 19.740 6.507 28.574 1.00 29.25 92 PHE A C 1
ATOM 724 O O . PHE A 1 92 ? 19.439 5.879 27.562 1.00 29.25 92 PHE A O 1
ATOM 731 N N . ASP A 1 93 ? 19.573 7.818 28.734 1.00 33.34 93 ASP A N 1
ATOM 732 C CA . ASP A 1 93 ? 18.938 8.894 27.971 1.00 33.34 93 ASP A CA 1
ATOM 733 C C . ASP A 1 93 ? 19.203 9.099 26.461 1.00 33.34 93 ASP A C 1
ATOM 735 O O . ASP A 1 93 ? 20.260 8.819 25.913 1.00 33.34 93 ASP A O 1
ATOM 739 N N . VAL A 1 94 ? 18.193 9.735 25.843 1.00 45.50 94 VAL A N 1
ATOM 740 C CA . VAL A 1 94 ? 18.239 10.793 24.808 1.00 45.50 94 VAL A CA 1
ATOM 741 C C . VAL A 1 94 ? 19.421 10.779 23.824 1.00 45.50 94 VAL A C 1
ATOM 743 O O . VAL A 1 94 ? 20.481 11.327 24.103 1.00 45.50 94 VAL A O 1
ATOM 746 N N . ALA A 1 95 ? 19.142 10.388 22.576 1.00 37.47 95 ALA A N 1
ATOM 747 C CA . ALA A 1 95 ? 19.693 11.063 21.398 1.00 37.47 95 ALA A CA 1
ATOM 748 C C . ALA A 1 95 ? 18.803 10.823 20.169 1.00 37.47 95 ALA A C 1
ATOM 750 O O . ALA A 1 95 ? 18.697 9.726 19.625 1.00 37.47 95 ALA A O 1
ATOM 751 N N . ARG A 1 96 ? 18.133 11.892 19.741 1.00 49.06 96 ARG A N 1
ATOM 752 C CA . ARG A 1 96 ? 17.491 12.025 18.435 1.00 49.06 96 ARG A CA 1
ATOM 753 C C . ARG A 1 96 ? 18.605 12.141 17.394 1.00 49.06 96 ARG A C 1
ATOM 755 O O . ARG A 1 96 ? 19.179 13.215 17.267 1.00 49.06 96 ARG A O 1
ATOM 762 N N . GLU A 1 97 ? 18.891 11.069 16.661 1.00 42.09 97 GLU A N 1
ATOM 763 C CA . GLU A 1 97 ? 19.768 11.133 15.488 1.00 42.09 97 GLU A CA 1
ATOM 764 C C . GLU A 1 97 ? 18.956 11.196 14.192 1.00 42.09 97 GLU A C 1
ATOM 766 O O . GLU A 1 97 ? 18.179 10.311 13.824 1.00 42.09 97 GLU A O 1
ATOM 771 N N . GLU A 1 98 ? 19.139 12.325 13.522 1.00 46.56 98 GLU A N 1
ATOM 772 C CA . GLU A 1 98 ? 18.651 12.685 12.203 1.00 46.56 98 GLU A CA 1
ATOM 773 C C . GLU A 1 98 ? 19.290 11.767 11.144 1.00 46.56 98 GLU A C 1
ATOM 775 O O . GLU A 1 98 ? 20.456 11.916 10.785 1.00 46.56 98 GLU A O 1
ATOM 780 N N . LYS A 1 99 ? 18.534 10.805 10.597 1.00 46.66 99 LYS A N 1
ATOM 781 C CA . LYS A 1 99 ? 18.945 10.051 9.396 1.00 46.66 99 LYS A CA 1
ATOM 782 C C . LYS A 1 99 ? 18.747 10.899 8.132 1.00 46.66 99 LYS A C 1
ATOM 784 O O . LYS A 1 99 ? 17.936 10.564 7.275 1.00 46.66 99 LYS A O 1
ATOM 789 N N . VAL A 1 100 ? 19.490 11.999 8.019 1.00 48.03 100 VAL A N 1
ATOM 790 C CA . VAL A 1 100 ? 19.491 12.888 6.840 1.00 48.03 100 VAL A CA 1
ATOM 791 C C . VAL A 1 100 ? 20.276 12.301 5.654 1.00 48.03 100 VAL A C 1
ATOM 793 O O . VAL A 1 100 ? 20.025 12.669 4.520 1.00 48.03 100 VAL A O 1
ATOM 796 N N . GLY A 1 101 ? 21.155 11.312 5.858 1.00 51.19 101 GLY A N 1
ATOM 797 C CA . GLY A 1 101 ? 21.992 10.774 4.769 1.00 51.19 101 GLY A CA 1
ATOM 798 C C . GLY A 1 101 ? 21.371 9.663 3.907 1.00 51.19 101 GLY A C 1
ATOM 799 O O . GLY A 1 101 ? 21.836 9.406 2.800 1.00 51.19 101 GLY A O 1
ATOM 800 N N . THR A 1 102 ? 20.343 8.956 4.390 1.00 56.19 102 THR A N 1
ATOM 801 C CA . THR A 1 102 ? 19.805 7.774 3.679 1.00 56.19 102 THR A CA 1
ATOM 802 C C . THR A 1 102 ? 18.761 8.146 2.628 1.00 56.19 102 THR A C 1
ATOM 804 O O . THR A 1 102 ? 18.654 7.474 1.604 1.00 56.19 102 THR A O 1
ATOM 807 N N . PHE A 1 103 ? 17.998 9.214 2.873 1.00 62.00 103 PHE A N 1
ATOM 808 C CA . PHE A 1 103 ? 16.926 9.648 1.981 1.00 62.00 103 PHE A CA 1
ATOM 809 C C . PHE A 1 103 ? 17.481 10.220 0.670 1.00 62.00 103 PHE A C 1
ATOM 811 O O . PHE A 1 103 ? 17.032 9.815 -0.399 1.00 62.00 103 PHE A O 1
ATOM 818 N N . ASP A 1 104 ? 18.529 11.045 0.735 1.00 63.16 104 ASP A N 1
ATOM 819 C CA . ASP A 1 104 ? 19.181 11.587 -0.463 1.00 63.16 104 ASP A CA 1
ATOM 820 C C . ASP A 1 104 ? 19.802 10.486 -1.338 1.00 63.16 104 ASP A C 1
ATOM 822 O O . ASP A 1 104 ? 19.633 10.484 -2.557 1.00 63.16 104 ASP A O 1
ATOM 826 N N . ALA A 1 105 ? 20.424 9.469 -0.730 1.00 68.44 105 ALA A N 1
ATOM 827 C CA . ALA A 1 105 ? 20.975 8.329 -1.466 1.00 68.44 105 ALA A CA 1
ATOM 828 C C . ALA A 1 105 ? 19.895 7.476 -2.165 1.00 68.44 105 ALA A C 1
ATOM 830 O O . ALA A 1 105 ? 20.145 6.889 -3.220 1.00 68.44 105 ALA A O 1
ATOM 831 N N . LEU A 1 106 ? 18.692 7.390 -1.586 1.00 67.06 106 LEU A N 1
ATOM 832 C CA . LEU A 1 106 ? 17.541 6.712 -2.193 1.00 67.06 106 LEU A CA 1
ATOM 833 C C . LEU A 1 106 ? 16.957 7.518 -3.357 1.00 67.06 106 LEU A C 1
ATOM 835 O O . LEU A 1 106 ? 16.625 6.935 -4.388 1.00 67.06 106 LEU A O 1
ATOM 839 N N . VAL A 1 107 ? 16.881 8.843 -3.219 1.00 73.38 107 VAL A N 1
ATOM 840 C CA . VAL A 1 107 ? 16.409 9.746 -4.278 1.00 73.38 107 VAL A CA 1
ATOM 841 C C . VAL A 1 107 ? 17.343 9.709 -5.489 1.00 73.38 107 VAL A C 1
ATOM 843 O O . VAL A 1 107 ? 16.866 9.605 -6.619 1.00 73.38 107 VAL A O 1
ATOM 846 N N . GLU A 1 108 ? 18.660 9.702 -5.275 1.00 74.31 108 GLU A N 1
ATOM 847 C CA . GLU A 1 108 ? 19.635 9.586 -6.367 1.00 74.31 108 GLU A CA 1
ATOM 848 C C . GLU A 1 108 ? 19.543 8.235 -7.090 1.00 74.31 108 GLU A C 1
ATOM 850 O O . GLU A 1 108 ? 19.536 8.179 -8.321 1.00 74.31 108 GLU A O 1
ATOM 855 N N . LYS A 1 109 ? 19.356 7.134 -6.351 1.00 73.19 109 LYS A N 1
ATOM 856 C CA . LYS A 1 109 ? 19.118 5.818 -6.964 1.00 73.19 109 LYS A CA 1
ATOM 857 C C . LYS A 1 109 ? 17.812 5.776 -7.760 1.00 73.19 109 LYS A C 1
ATOM 859 O O . LYS A 1 109 ? 17.787 5.205 -8.847 1.00 73.19 109 LYS A O 1
ATOM 864 N N . ALA A 1 110 ? 16.744 6.404 -7.268 1.00 74.94 110 ALA A N 1
ATOM 865 C CA . ALA A 1 110 ? 15.474 6.487 -7.989 1.00 74.94 110 ALA A CA 1
ATOM 866 C C . ALA A 1 110 ? 15.592 7.311 -9.286 1.00 74.94 110 ALA A C 1
ATOM 868 O O . ALA A 1 110 ? 14.988 6.953 -10.299 1.00 74.94 110 ALA A O 1
ATOM 869 N N . ARG A 1 111 ? 16.412 8.373 -9.294 1.00 76.56 111 ARG A N 1
ATOM 870 C CA . ARG A 1 111 ? 16.728 9.137 -10.513 1.00 76.56 111 ARG A CA 1
ATOM 871 C C . ARG A 1 111 ? 17.477 8.288 -11.534 1.00 76.56 111 ARG A C 1
ATOM 873 O O . ARG A 1 111 ? 17.059 8.251 -12.687 1.00 76.56 111 ARG A O 1
ATOM 880 N N . ALA A 1 112 ? 18.490 7.539 -11.102 1.00 74.50 112 ALA A N 1
ATOM 881 C CA . ALA A 1 112 ? 19.238 6.646 -11.985 1.00 74.50 112 ALA A CA 1
ATOM 882 C C . ALA A 1 112 ? 18.336 5.574 -12.632 1.00 74.50 112 ALA A C 1
ATOM 884 O O . ALA A 1 112 ? 18.417 5.328 -13.835 1.00 74.50 112 ALA A O 1
ATOM 885 N N . VAL A 1 113 ? 17.411 4.985 -11.863 1.00 76.44 113 VAL A N 1
ATOM 886 C CA . VAL A 1 113 ? 16.434 4.012 -12.389 1.00 76.44 113 VAL A CA 1
ATOM 887 C C . VAL A 1 113 ? 15.485 4.661 -13.405 1.00 76.44 113 VAL A C 1
ATOM 889 O O . VAL A 1 113 ? 15.181 4.059 -14.436 1.00 76.44 113 VAL A O 1
ATOM 892 N N . LYS A 1 114 ? 15.057 5.906 -13.164 1.00 83.56 114 LYS A N 1
ATOM 893 C CA . LYS A 1 114 ? 14.217 6.667 -14.100 1.00 83.56 114 LYS A CA 1
ATOM 894 C C . LYS A 1 114 ? 14.938 6.956 -15.422 1.00 83.56 114 LYS A C 1
ATOM 896 O O . LYS A 1 114 ? 14.328 6.841 -16.484 1.00 83.56 114 LYS A O 1
ATOM 901 N N . GLU A 1 115 ? 16.222 7.301 -15.375 1.00 84.38 115 GLU A N 1
ATOM 902 C CA . GLU A 1 115 ? 17.033 7.517 -16.580 1.00 84.38 115 GLU A CA 1
ATOM 903 C C . GLU A 1 115 ? 17.244 6.223 -17.376 1.00 84.38 115 GLU A C 1
ATOM 905 O O . GLU A 1 115 ? 17.165 6.235 -18.607 1.00 84.38 115 GLU A O 1
ATOM 910 N N . TRP A 1 116 ? 17.426 5.087 -16.694 1.00 78.38 116 TRP A N 1
ATOM 911 C CA . TRP A 1 116 ? 17.516 3.776 -17.343 1.00 78.38 116 TRP A CA 1
ATOM 912 C C . TRP A 1 116 ? 16.203 3.374 -18.023 1.00 78.38 116 TRP A C 1
ATOM 914 O O . TRP A 1 116 ? 16.226 2.951 -19.177 1.00 78.38 116 TRP A O 1
ATOM 924 N N . ALA A 1 117 ? 15.054 3.576 -17.371 1.00 70.12 117 ALA A N 1
ATOM 925 C CA . ALA A 1 117 ? 13.746 3.300 -17.970 1.00 70.12 117 ALA A CA 1
ATOM 926 C C . ALA A 1 117 ? 13.469 4.187 -19.199 1.00 70.12 117 ALA A C 1
ATOM 928 O O . ALA A 1 117 ? 13.054 3.686 -20.243 1.00 70.12 117 ALA A O 1
ATOM 929 N N . SER A 1 118 ? 13.790 5.483 -19.111 1.00 72.75 118 SER A N 1
ATOM 930 C CA . SER A 1 118 ? 13.682 6.429 -20.233 1.00 72.75 118 SER A CA 1
ATOM 931 C C . SER A 1 118 ? 14.578 6.032 -21.418 1.00 72.75 118 SER A C 1
ATOM 933 O O . SER A 1 118 ? 14.169 6.083 -22.578 1.00 72.75 118 SER A O 1
ATOM 935 N N . THR A 1 119 ? 15.793 5.550 -21.138 1.00 71.38 119 THR A N 1
ATOM 936 C CA . THR A 1 119 ? 16.732 5.073 -22.168 1.00 71.38 119 THR A CA 1
ATOM 937 C C . THR A 1 119 ? 16.224 3.808 -22.869 1.00 71.38 119 THR A C 1
ATOM 939 O O . THR A 1 119 ? 16.398 3.664 -24.082 1.00 71.38 119 THR A O 1
ATOM 942 N N . ILE A 1 120 ? 15.553 2.908 -22.143 1.00 65.75 120 ILE A N 1
ATOM 943 C CA . ILE A 1 120 ? 14.929 1.701 -22.709 1.00 65.75 120 ILE A CA 1
ATOM 944 C C . ILE A 1 120 ? 13.753 2.075 -23.619 1.00 65.75 120 ILE A C 1
ATOM 946 O O . ILE A 1 120 ? 13.637 1.534 -24.718 1.00 65.75 120 ILE A O 1
ATOM 950 N N . GLU A 1 121 ? 12.922 3.036 -23.212 1.00 68.56 121 GLU A N 1
ATOM 951 C CA . GLU A 1 121 ? 11.788 3.506 -24.015 1.00 68.56 121 GLU A CA 1
ATOM 952 C C . GLU A 1 121 ? 12.248 4.158 -25.330 1.00 68.56 121 GLU A C 1
ATOM 954 O O . GLU A 1 121 ? 11.708 3.860 -26.398 1.00 68.56 121 GLU A O 1
ATOM 959 N N . MET A 1 122 ? 13.315 4.964 -25.286 1.00 61.06 122 MET A N 1
ATOM 960 C CA . MET A 1 122 ? 13.921 5.526 -26.499 1.00 61.06 122 MET A CA 1
ATOM 961 C C . MET A 1 122 ? 14.584 4.458 -27.382 1.00 61.06 122 MET A C 1
ATOM 963 O O . MET A 1 122 ? 14.504 4.543 -28.607 1.00 61.06 122 MET A O 1
ATOM 967 N N . SER A 1 123 ? 15.198 3.432 -26.783 1.00 50.31 123 SER A N 1
ATOM 968 C CA . SER A 1 123 ? 15.857 2.343 -27.522 1.00 50.31 123 SER A CA 1
ATOM 969 C C . SER A 1 123 ? 14.861 1.391 -28.193 1.00 50.31 123 SER A C 1
ATOM 971 O O . SER A 1 123 ? 15.152 0.845 -29.254 1.00 50.31 123 SER A O 1
ATOM 973 N N . SER A 1 124 ? 13.664 1.235 -27.622 1.00 54.69 124 SER A N 1
ATOM 974 C CA . SER A 1 124 ? 12.587 0.406 -28.179 1.00 54.69 124 SER A CA 1
ATOM 975 C C . SER A 1 124 ? 11.973 0.999 -29.460 1.00 54.69 124 SER A C 1
ATOM 977 O O . SER A 1 124 ? 11.370 0.289 -30.260 1.00 54.69 124 SER A O 1
ATOM 979 N N . ARG A 1 125 ? 12.158 2.307 -29.703 1.00 55.72 125 ARG A N 1
ATOM 980 C CA . ARG A 1 125 ? 11.591 3.025 -30.859 1.00 55.72 125 ARG A CA 1
ATOM 981 C C . ARG A 1 125 ? 12.433 2.933 -32.140 1.00 55.72 125 ARG A C 1
ATOM 983 O O . ARG A 1 125 ? 12.008 3.444 -33.175 1.00 55.72 125 ARG A O 1
ATOM 990 N N . VAL A 1 126 ? 13.615 2.312 -32.096 1.00 50.09 126 VAL A N 1
ATOM 991 C CA . VAL A 1 126 ? 14.471 2.117 -33.277 1.00 50.09 126 VAL A CA 1
ATOM 992 C C . VAL A 1 126 ? 14.035 0.856 -34.024 1.00 50.09 126 VAL A C 1
ATOM 994 O O . VAL A 1 126 ? 14.561 -0.241 -33.837 1.00 50.09 126 VAL A O 1
ATOM 997 N N . GLU A 1 127 ? 13.068 1.035 -34.920 1.00 50.38 127 GLU A N 1
ATOM 998 C CA . GLU A 1 127 ? 12.783 0.096 -36.001 1.00 50.38 127 GLU A CA 1
ATOM 999 C C . GLU A 1 127 ? 14.026 0.027 -36.912 1.00 50.38 127 GLU A C 1
ATOM 1001 O O . GLU A 1 127 ? 14.362 0.969 -37.630 1.00 50.38 127 GLU A O 1
ATOM 1006 N N . GLY A 1 128 ? 14.797 -1.057 -36.759 1.00 55.22 128 GLY A N 1
ATOM 1007 C CA . GLY A 1 128 ? 16.151 -1.236 -37.308 1.00 55.22 128 GLY A CA 1
ATOM 1008 C C . GLY A 1 128 ? 17.182 -1.775 -36.301 1.00 55.22 128 GLY A C 1
ATOM 1009 O O . GLY A 1 128 ? 18.285 -2.161 -36.698 1.00 55.22 128 GLY A O 1
ATOM 1010 N N . GLY A 1 129 ? 16.828 -1.844 -35.010 1.00 53.03 129 GLY A N 1
ATOM 1011 C CA . GLY A 1 129 ? 17.700 -2.284 -33.915 1.00 53.03 129 GLY A CA 1
ATOM 1012 C C . GLY A 1 129 ? 18.091 -3.763 -33.948 1.00 53.03 129 GLY A C 1
ATOM 1013 O O . GLY A 1 129 ? 19.142 -4.115 -33.422 1.00 53.03 129 GLY A O 1
ATOM 1014 N N . GLU A 1 130 ? 17.330 -4.623 -34.627 1.00 59.88 130 GLU A N 1
ATOM 1015 C CA . GLU A 1 130 ? 17.612 -6.066 -34.716 1.00 59.88 130 GLU A CA 1
ATOM 1016 C C . GLU A 1 130 ? 18.979 -6.344 -35.352 1.00 59.88 130 GLU A C 1
ATOM 1018 O O . GLU A 1 130 ? 19.776 -7.108 -34.814 1.00 59.88 130 GLU A O 1
ATOM 1023 N N . LYS A 1 131 ? 19.319 -5.630 -36.435 1.00 59.09 131 LYS A N 1
ATOM 1024 C CA . LYS A 1 131 ? 20.623 -5.758 -37.111 1.00 59.09 131 LYS A CA 1
ATOM 1025 C C . LYS A 1 131 ? 21.776 -5.223 -36.259 1.00 59.09 131 LYS A C 1
ATOM 1027 O O . LYS A 1 131 ? 22.894 -5.725 -36.349 1.00 59.09 131 LYS A O 1
ATOM 1032 N N . SER A 1 132 ? 2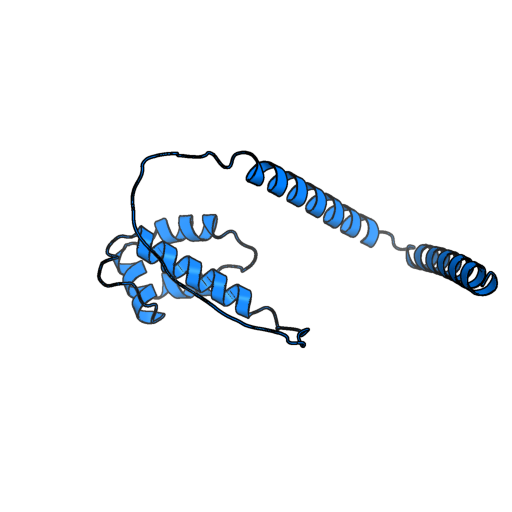1.515 -4.202 -35.440 1.00 60.53 132 SER A N 1
ATOM 1033 C CA . SER A 1 132 ? 22.509 -3.638 -34.521 1.00 60.53 132 SER A CA 1
ATOM 1034 C C . SER A 1 132 ? 22.743 -4.565 -33.324 1.00 60.53 132 SER A C 1
ATOM 1036 O O . SER A 1 132 ? 23.888 -4.789 -32.943 1.00 60.53 132 SER A O 1
ATOM 1038 N N . ILE A 1 133 ? 21.682 -5.178 -32.792 1.00 68.81 133 ILE A N 1
ATOM 1039 C CA . ILE A 1 133 ? 21.750 -6.187 -31.727 1.00 68.81 133 ILE A CA 1
ATOM 1040 C C . ILE A 1 133 ? 22.476 -7.444 -32.226 1.00 68.81 133 ILE A C 1
ATOM 1042 O O . ILE A 1 133 ? 23.363 -7.939 -31.537 1.00 68.81 133 ILE A O 1
ATOM 1046 N N . GLU A 1 134 ? 22.180 -7.919 -33.439 1.00 76.12 134 GLU A N 1
ATOM 1047 C CA . GLU A 1 134 ? 22.886 -9.039 -34.081 1.00 76.12 134 GLU A CA 1
ATOM 1048 C C . GLU A 1 134 ? 24.386 -8.742 -34.247 1.00 76.12 134 GLU A C 1
ATOM 1050 O O . GLU A 1 134 ? 25.242 -9.572 -33.936 1.00 76.12 134 GLU A O 1
ATOM 1055 N N . ARG A 1 135 ? 24.728 -7.519 -34.678 1.00 76.75 135 ARG A N 1
ATOM 1056 C CA . ARG A 1 135 ? 26.124 -7.094 -34.835 1.00 76.75 135 ARG A CA 1
ATOM 1057 C C . ARG A 1 135 ? 26.864 -7.041 -33.499 1.00 76.75 135 ARG A C 1
ATOM 1059 O O . ARG A 1 135 ? 28.020 -7.450 -33.450 1.00 76.75 135 ARG A O 1
ATOM 1066 N N . ILE A 1 136 ? 26.213 -6.563 -32.437 1.00 79.94 136 ILE A N 1
ATOM 1067 C CA . ILE A 1 136 ? 26.792 -6.523 -31.087 1.00 79.94 136 ILE A CA 1
ATOM 1068 C C . ILE A 1 136 ? 26.983 -7.943 -30.538 1.00 79.94 136 ILE A C 1
ATOM 1070 O O . ILE A 1 136 ? 28.071 -8.245 -30.054 1.00 79.94 136 ILE A O 1
ATOM 1074 N N . ARG A 1 137 ? 25.988 -8.835 -30.676 1.00 84.69 137 ARG A N 1
ATOM 1075 C CA . ARG A 1 137 ? 26.103 -10.250 -30.266 1.00 84.69 137 ARG A CA 1
ATOM 1076 C C . ARG A 1 137 ? 27.301 -10.927 -30.921 1.00 84.69 137 ARG A C 1
ATOM 1078 O O . ARG A 1 137 ? 28.140 -11.483 -30.227 1.00 84.69 137 ARG A O 1
ATOM 1085 N N . LYS A 1 138 ? 27.457 -10.745 -32.233 1.00 89.38 138 LYS A N 1
ATOM 1086 C CA . LYS A 1 138 ? 28.576 -11.312 -32.991 1.00 89.38 138 LYS A CA 1
ATOM 1087 C C . LYS A 1 138 ? 29.951 -10.821 -32.521 1.00 89.38 138 LYS A C 1
ATOM 1089 O O . LYS A 1 138 ? 30.917 -11.576 -32.578 1.00 89.38 138 LYS A O 1
ATOM 1094 N N . ILE A 1 139 ? 30.061 -9.564 -32.084 1.00 91.00 139 ILE A N 1
ATOM 1095 C CA . ILE A 1 139 ? 31.318 -9.028 -31.536 1.00 91.00 139 ILE A CA 1
ATOM 1096 C C . ILE A 1 139 ? 31.616 -9.665 -30.175 1.00 91.00 139 ILE A C 1
ATOM 1098 O O . ILE A 1 139 ? 32.753 -10.054 -29.931 1.00 91.00 139 ILE A O 1
ATOM 1102 N N . ILE A 1 140 ? 30.604 -9.797 -29.313 1.00 88.75 140 ILE A N 1
ATOM 1103 C CA . ILE A 1 140 ? 30.749 -10.423 -27.993 1.00 88.75 140 ILE A CA 1
ATOM 1104 C C . ILE A 1 140 ? 31.154 -11.892 -28.137 1.00 88.75 140 ILE A C 1
ATOM 1106 O O . ILE A 1 140 ? 32.113 -12.306 -27.493 1.00 88.75 140 ILE A O 1
ATOM 1110 N N . ASP A 1 141 ? 30.496 -12.644 -29.021 1.00 90.69 141 ASP A N 1
ATOM 1111 C CA . ASP A 1 141 ? 30.836 -14.046 -29.282 1.00 90.69 141 ASP A CA 1
ATOM 1112 C C . ASP A 1 141 ? 32.271 -14.189 -29.807 1.00 90.69 141 ASP A C 1
ATOM 1114 O O . ASP A 1 141 ? 32.996 -15.078 -29.376 1.00 90.69 141 ASP A O 1
ATOM 1118 N N . GLY A 1 142 ? 32.726 -13.277 -30.675 1.00 87.00 142 GLY A N 1
ATOM 1119 C CA . GLY A 1 142 ? 34.108 -13.276 -31.163 1.00 87.00 142 GLY A CA 1
ATOM 1120 C C . GLY A 1 142 ? 35.147 -12.992 -30.072 1.00 87.00 142 GLY A C 1
ATOM 1121 O O . GLY A 1 142 ? 36.207 -13.610 -30.058 1.00 87.00 142 GLY A O 1
ATOM 1122 N N . VAL A 1 143 ? 34.850 -12.085 -29.136 1.00 88.19 143 VAL A N 1
ATOM 1123 C CA . VAL A 1 143 ? 35.725 -11.833 -27.976 1.00 88.19 143 VAL A CA 1
ATOM 1124 C C . VAL A 1 143 ? 35.734 -13.035 -27.033 1.00 88.19 143 VAL A C 1
ATOM 1126 O O . VAL A 1 143 ? 36.788 -13.395 -26.516 1.00 88.19 143 VAL A O 1
ATOM 1129 N N . LEU A 1 144 ? 34.579 -13.669 -26.824 1.00 86.88 144 LEU A N 1
ATOM 1130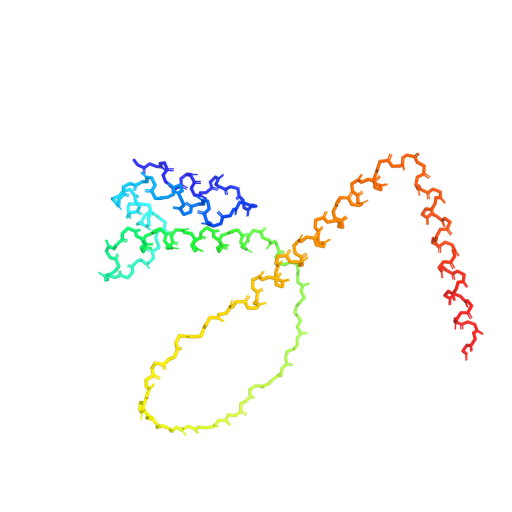 C CA . LEU A 1 144 ? 34.453 -14.837 -25.960 1.00 86.88 144 LEU A CA 1
ATOM 1131 C C . LEU A 1 144 ? 35.223 -16.042 -26.524 1.00 86.88 144 LEU A C 1
ATOM 1133 O O . LEU A 1 144 ? 35.959 -16.688 -25.786 1.00 86.88 144 LEU A O 1
ATOM 1137 N N . ASP A 1 145 ? 35.104 -16.300 -27.827 1.00 86.25 145 ASP A N 1
ATOM 1138 C CA . ASP A 1 145 ? 35.828 -17.366 -28.531 1.00 86.25 145 ASP A CA 1
ATOM 1139 C C . ASP A 1 145 ? 37.347 -17.123 -28.533 1.00 86.25 145 ASP A C 1
ATOM 1141 O O . ASP A 1 145 ? 38.130 -18.037 -28.268 1.00 86.25 145 ASP A O 1
ATOM 1145 N N . SER A 1 146 ? 37.768 -15.866 -28.720 1.00 81.62 146 SER A N 1
ATOM 1146 C CA . SER A 1 146 ? 39.178 -15.475 -28.615 1.00 81.62 146 SER A CA 1
ATOM 1147 C C . SER A 1 146 ? 39.725 -15.710 -27.205 1.00 81.62 146 SER A C 1
ATOM 1149 O O . SER A 1 146 ? 40.800 -16.278 -27.058 1.00 81.62 146 SER A O 1
ATOM 1151 N N . ALA A 1 147 ? 38.968 -15.345 -26.165 1.00 76.06 147 ALA A N 1
ATOM 1152 C CA . ALA A 1 147 ? 39.372 -15.553 -24.776 1.00 76.06 147 ALA A CA 1
ATOM 1153 C C . ALA A 1 147 ? 39.386 -17.039 -24.373 1.00 76.06 147 ALA A C 1
ATOM 1155 O O . ALA A 1 147 ? 40.200 -17.441 -23.546 1.00 76.06 147 ALA A O 1
ATOM 1156 N N . MET A 1 148 ? 38.503 -17.860 -24.951 1.00 75.56 148 MET A N 1
ATOM 1157 C CA . MET A 1 148 ? 38.493 -19.311 -24.732 1.00 75.56 148 MET A CA 1
ATOM 1158 C C . MET A 1 148 ? 39.614 -20.037 -25.483 1.00 75.56 148 MET A C 1
ATOM 1160 O O . MET A 1 148 ? 40.031 -21.103 -25.046 1.00 75.56 148 MET A O 1
ATOM 1164 N N . SER A 1 149 ? 40.109 -19.467 -26.582 1.00 73.38 149 SER A N 1
ATOM 1165 C CA . SER A 1 149 ? 41.200 -20.042 -27.380 1.00 73.38 149 SER A CA 1
ATOM 1166 C C . SER A 1 149 ? 42.603 -19.689 -26.858 1.00 73.38 149 SER A C 1
ATOM 1168 O O . SER A 1 149 ? 43.584 -20.266 -27.324 1.00 73.38 149 SER A O 1
ATOM 1170 N N . GLU A 1 150 ? 42.714 -18.745 -25.917 1.00 61.78 150 GLU A N 1
ATOM 1171 C CA . GLU A 1 150 ? 43.974 -18.321 -25.281 1.00 61.78 150 GLU A CA 1
ATOM 1172 C C . GLU A 1 150 ? 44.263 -19.024 -23.930 1.00 61.78 150 GLU A C 1
ATOM 1174 O O . GLU A 1 150 ? 45.233 -18.665 -23.257 1.00 61.78 150 GLU A O 1
ATOM 1179 N N . LEU A 1 151 ? 43.458 -20.024 -23.536 1.00 50.28 151 LEU A N 1
ATOM 1180 C CA . LEU A 1 151 ? 43.635 -20.849 -22.325 1.00 50.28 151 LEU A CA 1
ATOM 1181 C C . LEU A 1 151 ? 44.092 -22.276 -22.671 1.00 50.28 151 LEU A C 1
ATOM 1183 O O . LEU A 1 151 ? 44.975 -22.794 -21.948 1.00 50.28 151 LEU A O 1
#

Sequence (151 aa):
MKRVIEFVEAFPPEADAIELKHQLSAFTRDDLRAACSRLKLSVRDGQKNKSDFIYVLISYWDTSNKNLVPKCATTPLEASEPPVEAGIEQPFDVAREEKVGTFDALVEKARAVKEWASTIEMSSRVEGGEKSIERIRKIIDGVLDSAMSEL

Secondary structure (DSSP, 8-state):
--HHHHHHHHS-TTS-HHHHHHHHHTS-HHHHHHHHHHTT----TT--SHHHHHHHHHHHHHHHHHTTS------------------------------HHHHHHHHHHHHHHHHHHHHHHHHHT-TTHHHHHHHHHHHHHHHHHHHHHT-

Organism: NCBI:txid134698

Radius of gyration: 25.89 Å; chains: 1; bounding box: 64×37×70 Å

Foldseek 3Di:
DCVLQCCLVPPDLPDDLVVLLVVLVVDDLVVLVVNCVVVVQDDDPPPSDSVSSSVSSSVVSNVVSVVPPPCPDDDDDDDDDDDDDDDDDDDDDDDDDDPPPPVVVVVVVVVVVVVVVVVVVVQVPPPVCVVVVVVVVVVVVVVVVVVVVVD